Protein AF-G9K7B0-F1 (afdb_monomer)

Solvent-accessible surface area (backbone atoms only — not comparable to full-atom values): 5563 Å² total; per-residue (Å²): 134,84,82,76,79,84,86,73,89,84,86,47,68,48,67,50,70,46,80,53,94,92,41,61,40,53,27,68,48,94,54,77,80,54,34,86,57,54,42,82,45,79,40,100,86,80,40,82,42,71,42,70,63,54,71,44,79,40,92,51,73,65,51,52,50,52,51,51,55,50,21,62,75,59,51,87,78,74,93,49,93,81,80,117

Organism: Mustela putorius furo (NCBI:txid9669)

Structure (mmCIF, N/CA/C/O backbone):
data_AF-G9K7B0-F1
#
_entry.id   AF-G9K7B0-F1
#
loop_
_atom_site.group_PDB
_atom_site.id
_atom_site.type_symbol
_atom_site.label_atom_id
_atom_site.label_alt_id
_atom_site.label_comp_id
_atom_site.label_asym_id
_atom_site.label_entity_id
_atom_site.label_seq_id
_atom_site.pdbx_PDB_ins_code
_atom_site.Cartn_x
_atom_site.Cartn_y
_atom_site.Cartn_z
_atom_site.occupancy
_atom_site.B_iso_or_equiv
_atom_site.auth_seq_id
_atom_site.auth_comp_id
_atom_site.auth_asym_id
_atom_site.auth_atom_id
_atom_site.pdbx_PDB_model_num
ATOM 1 N N . GLU A 1 1 ? 22.847 -19.300 -22.442 1.00 36.53 1 GLU A N 1
ATOM 2 C CA . GLU A 1 1 ? 21.922 -18.629 -23.371 1.00 36.53 1 GLU A CA 1
ATOM 3 C C . GLU A 1 1 ? 20.636 -18.383 -22.601 1.00 36.53 1 GLU A C 1
ATOM 5 O O . GLU A 1 1 ? 20.070 -19.337 -22.087 1.00 36.53 1 GLU A O 1
ATOM 10 N N . ILE A 1 2 ? 20.306 -17.121 -22.319 1.00 49.59 2 ILE A N 1
ATOM 11 C CA . ILE A 1 2 ? 19.112 -16.771 -21.539 1.00 49.59 2 ILE A CA 1
ATOM 12 C C . ILE A 1 2 ? 17.956 -16.749 -22.531 1.00 49.59 2 ILE A C 1
ATOM 14 O O . ILE A 1 2 ? 17.921 -15.879 -23.400 1.00 49.59 2 ILE A O 1
ATOM 18 N N . ASP A 1 3 ? 17.057 -17.721 -22.409 1.00 52.47 3 ASP A N 1
ATOM 19 C CA . ASP A 1 3 ? 15.809 -17.787 -23.162 1.00 52.47 3 ASP A CA 1
ATOM 20 C C . ASP A 1 3 ? 15.019 -16.487 -22.945 1.00 52.47 3 ASP A C 1
ATOM 22 O O . ASP A 1 3 ? 14.450 -16.235 -21.878 1.00 52.47 3 ASP A O 1
ATOM 26 N N . LYS A 1 4 ? 15.026 -15.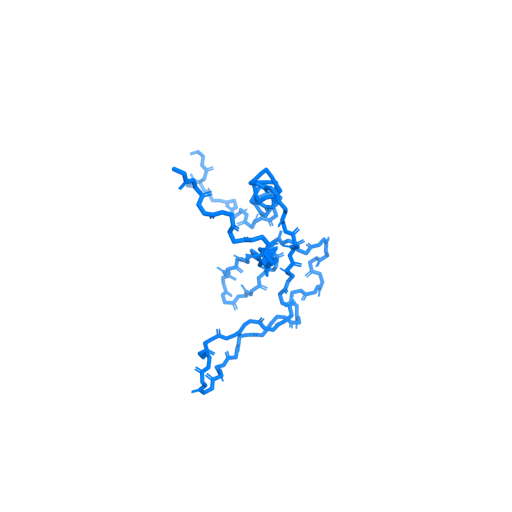614 -23.956 1.00 57.84 4 LYS A N 1
ATOM 27 C CA . LYS A 1 4 ? 14.151 -14.444 -24.017 1.00 57.84 4 LYS A CA 1
ATOM 28 C C . LYS A 1 4 ? 12.735 -14.949 -24.286 1.00 57.84 4 LYS A C 1
ATOM 30 O O . LYS A 1 4 ? 12.336 -15.086 -25.436 1.00 57.84 4 LYS A O 1
ATOM 35 N N . LYS A 1 5 ? 11.949 -15.174 -23.232 1.00 62.16 5 LYS A N 1
ATOM 36 C CA . LYS A 1 5 ? 10.483 -15.131 -23.341 1.00 62.16 5 LYS A CA 1
ATOM 37 C C . LYS A 1 5 ? 10.094 -13.692 -23.690 1.00 62.16 5 LYS A C 1
ATOM 39 O O . LYS A 1 5 ? 10.004 -12.848 -22.807 1.00 62.16 5 LYS A O 1
ATOM 44 N N . SER A 1 6 ? 9.967 -13.400 -24.980 1.00 65.31 6 SER A N 1
ATOM 45 C CA . SER A 1 6 ? 9.829 -12.040 -25.515 1.00 65.31 6 SER A CA 1
ATOM 46 C C . SER A 1 6 ? 8.412 -11.466 -25.490 1.00 65.31 6 SER A C 1
ATOM 48 O O . SER A 1 6 ? 8.263 -10.304 -25.836 1.00 65.31 6 SER A O 1
ATOM 50 N N . ASP A 1 7 ? 7.402 -12.213 -25.034 1.00 77.69 7 ASP A N 1
ATOM 51 C CA . ASP A 1 7 ? 5.996 -11.784 -25.121 1.00 77.69 7 ASP A CA 1
ATOM 52 C C . ASP A 1 7 ? 5.243 -11.914 -23.786 1.00 77.69 7 ASP A C 1
ATOM 54 O O . ASP A 1 7 ? 4.106 -12.380 -23.742 1.00 77.69 7 ASP A O 1
ATOM 58 N N . ILE A 1 8 ? 5.881 -11.566 -22.662 1.00 84.06 8 ILE A N 1
ATOM 59 C CA . ILE A 1 8 ? 5.179 -11.465 -21.373 1.00 84.06 8 ILE A CA 1
ATOM 60 C C . ILE A 1 8 ? 5.352 -10.058 -20.817 1.00 84.06 8 ILE A C 1
ATOM 62 O O . ILE A 1 8 ? 6.443 -9.668 -20.402 1.00 84.06 8 ILE A O 1
ATOM 66 N N . GLU A 1 9 ? 4.250 -9.317 -20.794 1.00 87.00 9 GLU A N 1
ATOM 67 C CA . GLU A 1 9 ? 4.166 -8.011 -20.154 1.00 87.00 9 GLU A CA 1
ATOM 68 C C . GLU A 1 9 ? 3.750 -8.175 -18.691 1.00 87.00 9 GLU A C 1
ATOM 70 O O . GLU A 1 9 ? 2.804 -8.894 -18.366 1.00 87.00 9 GLU A O 1
ATOM 75 N N . PHE A 1 10 ? 4.455 -7.483 -17.798 1.00 89.94 10 PHE A N 1
ATOM 76 C CA . PHE A 1 10 ? 4.122 -7.422 -16.381 1.00 89.94 10 PHE A CA 1
ATOM 77 C C . PHE A 1 10 ? 3.776 -5.985 -16.011 1.00 89.94 10 PHE A C 1
ATOM 79 O O . PHE A 1 10 ? 4.481 -5.051 -16.384 1.00 89.94 10 PHE A O 1
ATOM 86 N N . THR A 1 11 ? 2.708 -5.812 -15.237 1.00 94.06 11 THR A N 1
ATOM 87 C CA . THR A 1 11 ? 2.387 -4.538 -14.589 1.00 94.06 11 THR A CA 1
ATOM 88 C C . THR A 1 11 ? 2.517 -4.725 -13.090 1.00 94.06 11 THR A C 1
ATOM 90 O O . THR A 1 11 ? 1.840 -5.571 -12.509 1.00 94.06 11 THR A O 1
ATOM 93 N N . LEU A 1 12 ? 3.384 -3.933 -12.467 1.00 95.75 12 LEU A N 1
ATOM 94 C CA . LEU A 1 12 ? 3.550 -3.919 -11.022 1.00 95.75 12 LEU A CA 1
ATOM 95 C C . LEU A 1 12 ? 2.792 -2.734 -10.439 1.00 95.75 12 LEU A C 1
ATOM 97 O O . LEU A 1 12 ? 2.842 -1.623 -10.968 1.00 95.75 12 LEU A O 1
ATOM 101 N N . LYS A 1 13 ? 2.102 -2.978 -9.331 1.00 95.94 13 LYS A N 1
ATOM 102 C CA . LYS A 1 13 ? 1.403 -1.958 -8.560 1.00 95.94 13 LYS A CA 1
ATOM 103 C C . LYS A 1 13 ? 1.752 -2.092 -7.090 1.00 95.94 13 LYS A C 1
ATOM 105 O O . LYS A 1 13 ? 1.987 -3.197 -6.607 1.00 95.94 13 LYS A O 1
ATOM 110 N N . VAL A 1 14 ? 1.749 -0.967 -6.391 1.00 96.25 14 VAL A N 1
ATOM 111 C CA . VAL A 1 14 ? 1.973 -0.896 -4.949 1.00 96.25 14 VAL A CA 1
ATOM 112 C C . VAL A 1 14 ? 0.846 -0.132 -4.279 1.00 96.25 14 VAL A C 1
ATOM 114 O O . VAL A 1 14 ? 0.346 0.861 -4.805 1.00 96.25 14 VAL A O 1
ATOM 117 N N . SER A 1 15 ? 0.475 -0.592 -3.095 1.00 94.19 15 SER A N 1
ATOM 118 C CA . SER A 1 15 ? -0.470 0.065 -2.201 1.00 94.19 15 SER A CA 1
ATOM 119 C C . SER A 1 15 ? 0.135 0.105 -0.804 1.00 94.19 15 SER A C 1
ATOM 121 O O . SER A 1 15 ? 0.808 -0.850 -0.412 1.00 94.19 15 SER A O 1
ATOM 123 N N . TYR A 1 16 ? -0.104 1.173 -0.045 1.00 93.81 16 TYR A N 1
ATOM 124 C CA . TYR A 1 16 ? 0.437 1.311 1.306 1.00 93.81 16 TYR A CA 1
ATOM 125 C C . TYR A 1 16 ? -0.614 1.930 2.229 1.00 93.81 16 TYR A C 1
ATOM 127 O O . TYR A 1 16 ? -1.173 2.979 1.916 1.00 93.81 16 TYR A O 1
ATOM 135 N N . LEU A 1 17 ? -0.896 1.267 3.351 1.00 91.88 17 LEU A N 1
ATOM 136 C CA . LEU A 1 17 ? -1.879 1.695 4.340 1.00 91.88 17 LEU A CA 1
ATOM 137 C C . LEU A 1 17 ? -1.327 1.587 5.760 1.00 91.88 17 LEU A C 1
ATOM 139 O O . LEU A 1 17 ? -0.410 0.809 6.026 1.00 91.88 17 LEU A O 1
ATOM 143 N N . GLU A 1 18 ? -1.943 2.332 6.666 1.00 90.12 18 GLU A N 1
ATOM 144 C CA . GLU A 1 18 ? -1.758 2.239 8.111 1.00 90.12 18 GLU A CA 1
ATOM 145 C C . GLU A 1 18 ? -3.091 1.862 8.762 1.00 90.12 18 GLU A C 1
ATOM 147 O O . GLU A 1 18 ? -4.140 2.370 8.370 1.00 90.12 18 GLU A O 1
ATOM 152 N N . ILE A 1 19 ? -3.043 0.963 9.748 1.00 89.12 19 ILE A N 1
ATOM 153 C CA . ILE A 1 19 ? -4.171 0.685 10.639 1.00 89.12 19 ILE A CA 1
ATOM 154 C C . ILE A 1 19 ? -3.794 1.260 11.997 1.00 89.12 19 ILE A C 1
ATOM 156 O O . ILE A 1 19 ? -2.848 0.788 12.631 1.00 89.12 19 ILE A O 1
ATOM 160 N N . TYR A 1 20 ? -4.509 2.292 12.424 1.00 85.62 20 TYR A N 1
ATOM 161 C CA . TYR A 1 20 ? -4.276 2.965 13.694 1.00 85.62 20 TYR A CA 1
ATOM 162 C C . TYR A 1 20 ? -5.611 3.192 14.393 1.00 85.62 20 TYR A C 1
ATOM 164 O O . TYR A 1 20 ? -6.506 3.808 13.826 1.00 85.62 20 TYR A O 1
ATOM 172 N N . ASN A 1 21 ? -5.743 2.701 15.629 1.00 85.00 21 ASN A N 1
ATOM 173 C CA . ASN A 1 21 ? -6.977 2.813 16.413 1.00 85.00 21 ASN A CA 1
ATOM 174 C C . ASN A 1 21 ? -8.231 2.322 15.653 1.00 85.00 21 ASN A C 1
ATOM 176 O O . ASN A 1 21 ? -9.251 3.002 15.636 1.00 85.00 21 ASN A O 1
ATOM 180 N N . GLU A 1 22 ? -8.132 1.161 14.994 1.00 85.06 22 GLU A N 1
ATOM 181 C CA . GLU A 1 22 ? -9.192 0.573 14.150 1.00 85.06 22 GLU A CA 1
ATOM 182 C C . GLU A 1 22 ? -9.611 1.422 12.929 1.00 85.06 22 GLU A C 1
ATOM 184 O O . GLU A 1 22 ? -10.526 1.046 12.197 1.00 85.06 22 GLU A O 1
ATOM 189 N N . GLU A 1 23 ? -8.922 2.533 12.650 1.00 83.19 23 GLU A N 1
ATOM 190 C CA . GLU A 1 23 ? -9.108 3.325 11.436 1.00 83.19 23 GLU A CA 1
ATOM 191 C C . GLU A 1 23 ? -8.059 2.961 10.383 1.00 83.19 23 GLU A C 1
ATOM 193 O O . GLU A 1 23 ? -6.876 2.771 10.683 1.00 83.19 23 GLU A O 1
ATOM 198 N N . ILE A 1 24 ? -8.501 2.879 9.126 1.00 87.31 24 ILE A N 1
ATOM 199 C CA . ILE A 1 24 ? -7.633 2.604 7.981 1.00 87.31 24 ILE A CA 1
ATOM 200 C C . ILE A 1 24 ? -7.294 3.916 7.289 1.00 87.31 24 ILE A C 1
ATOM 202 O O . ILE A 1 24 ? -8.176 4.663 6.863 1.00 87.31 24 ILE A O 1
ATOM 206 N N . LEU A 1 25 ? -5.999 4.159 7.123 1.00 87.50 25 LEU A N 1
ATOM 207 C CA . LEU A 1 25 ? -5.462 5.339 6.465 1.00 87.50 25 LEU A CA 1
ATOM 208 C C . LEU A 1 25 ? -4.702 4.926 5.207 1.00 87.50 25 LEU A C 1
ATOM 210 O O . LEU A 1 25 ? -3.794 4.098 5.256 1.00 87.50 25 LEU A O 1
ATOM 214 N N . ASP A 1 26 ? -5.053 5.533 4.077 1.00 91.19 26 ASP A N 1
ATOM 215 C CA . ASP A 1 26 ? -4.285 5.410 2.840 1.00 91.19 26 ASP A CA 1
ATOM 216 C C . ASP A 1 26 ? -3.032 6.284 2.915 1.00 91.19 26 ASP A C 1
ATOM 218 O O . ASP A 1 26 ? -3.131 7.512 2.976 1.00 91.19 26 ASP A O 1
ATOM 222 N N . LEU A 1 27 ? -1.854 5.664 2.885 1.00 91.88 27 LEU A N 1
ATOM 223 C CA . LEU A 1 27 ? -0.583 6.380 2.971 1.00 91.88 27 LEU A CA 1
ATOM 224 C C . LEU A 1 27 ? -0.100 6.905 1.612 1.00 91.88 27 LEU A C 1
ATOM 226 O O . LEU A 1 27 ? 0.818 7.723 1.566 1.00 91.88 27 LEU A O 1
ATOM 230 N N . LEU A 1 28 ? -0.694 6.460 0.499 1.00 91.88 28 LEU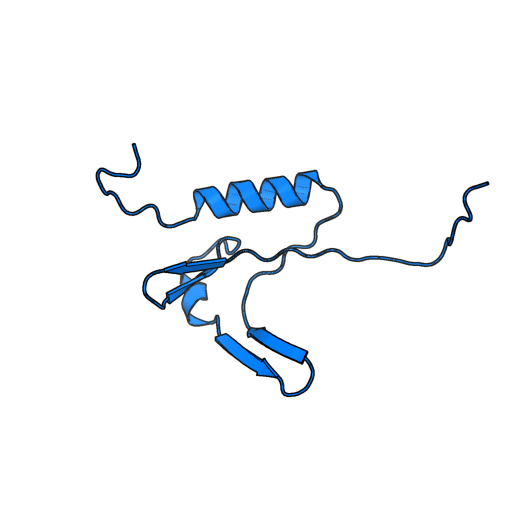 A N 1
ATOM 231 C CA . LEU A 1 28 ? -0.344 6.922 -0.849 1.00 91.88 28 LEU A CA 1
ATOM 232 C C . LEU A 1 28 ? -1.357 7.919 -1.418 1.00 91.88 28 LEU A C 1
ATOM 234 O O . LEU A 1 28 ? -1.061 8.559 -2.437 1.00 91.88 28 LEU A O 1
ATOM 238 N N . CYS A 1 29 ? -2.517 8.079 -0.774 1.00 87.12 29 CYS A N 1
ATOM 239 C CA . CYS A 1 29 ? -3.530 9.043 -1.178 1.00 87.12 29 CYS A CA 1
ATOM 240 C C . CYS A 1 29 ? -3.103 10.486 -0.839 1.00 87.12 29 CYS A C 1
ATOM 242 O O . CYS A 1 29 ? -2.789 10.789 0.312 1.00 87.12 29 CYS A O 1
ATOM 244 N N . PRO A 1 30 ? -3.154 11.423 -1.804 1.00 75.69 30 PRO A N 1
ATOM 245 C CA . PRO A 1 30 ? -2.816 12.827 -1.562 1.00 75.69 30 PRO A CA 1
ATOM 246 C C . PRO A 1 30 ? -3.846 13.570 -0.695 1.00 75.69 30 PRO A C 1
ATOM 248 O O . PRO A 1 30 ? -3.536 14.635 -0.171 1.00 75.69 30 PRO A O 1
ATOM 251 N N . SER A 1 31 ? -5.066 13.039 -0.549 1.00 73.12 31 SER A N 1
ATOM 252 C CA . SER A 1 31 ? -6.112 13.620 0.298 1.00 73.12 31 SER A CA 1
ATOM 253 C C . SER A 1 31 ? -6.552 12.627 1.367 1.00 73.12 31 SER A C 1
ATOM 255 O O . SER A 1 31 ? -7.061 11.546 1.059 1.00 73.12 31 SER A O 1
ATOM 257 N N . ARG A 1 32 ? -6.415 13.030 2.633 1.00 66.25 32 ARG A N 1
ATOM 258 C CA . ARG A 1 32 ? -6.870 12.245 3.790 1.00 66.25 32 ARG A CA 1
ATOM 259 C C . ARG A 1 32 ? -8.394 12.073 3.837 1.00 66.25 32 ARG A C 1
ATOM 261 O O . ARG A 1 32 ? -8.878 11.170 4.507 1.00 66.25 32 ARG A O 1
ATOM 268 N N . GLU A 1 33 ? -9.155 12.867 3.083 1.00 62.38 33 GLU A N 1
ATOM 269 C CA . GLU A 1 33 ? -10.627 12.813 3.059 1.00 62.38 33 GLU A CA 1
ATOM 270 C C . GLU A 1 33 ? -11.174 11.502 2.462 1.00 62.38 33 GLU A C 1
ATOM 272 O O . GLU A 1 33 ? -12.294 11.090 2.771 1.00 62.38 33 GLU A O 1
ATOM 277 N N . LYS A 1 34 ? -10.368 10.794 1.655 1.00 61.66 34 LYS A N 1
ATOM 278 C CA . LYS A 1 34 ? -10.757 9.509 1.048 1.00 61.66 34 LYS A CA 1
ATOM 279 C C . LYS A 1 34 ? -10.617 8.301 1.978 1.00 61.66 34 LYS A C 1
ATOM 281 O O . LYS A 1 34 ? -11.040 7.214 1.596 1.00 61.66 34 LYS A O 1
ATOM 286 N N . ALA A 1 35 ? -10.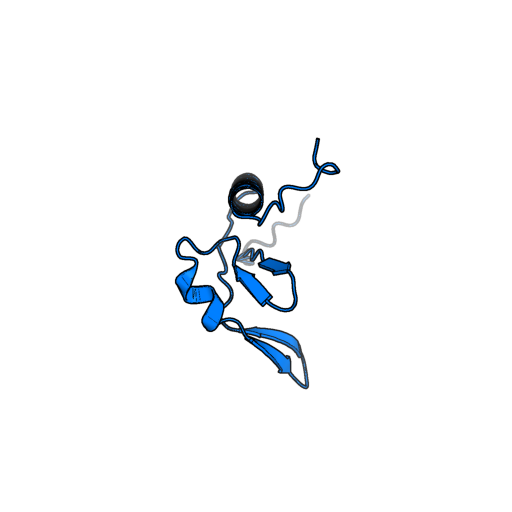089 8.472 3.195 1.00 60.88 35 ALA A N 1
ATOM 287 C CA . ALA A 1 35 ? -9.983 7.383 4.174 1.00 60.88 35 ALA A CA 1
ATOM 288 C C . ALA A 1 35 ? -11.351 6.727 4.463 1.00 60.88 35 ALA A C 1
ATOM 290 O O . ALA A 1 35 ? -11.447 5.509 4.577 1.00 60.88 35 ALA A O 1
ATOM 291 N N . SER A 1 36 ? -12.431 7.520 4.438 1.00 60.09 36 SER A N 1
ATOM 292 C CA . SER A 1 36 ? -13.820 7.063 4.626 1.00 60.09 36 SER A CA 1
ATOM 293 C C . SER A 1 36 ? -14.343 6.093 3.551 1.00 60.09 36 SER A C 1
ATOM 295 O O . SER A 1 36 ? -15.434 5.543 3.696 1.00 60.09 36 SER A O 1
ATOM 297 N N . GLN A 1 37 ? -13.591 5.868 2.468 1.00 75.75 37 GLN A N 1
ATOM 298 C CA . GLN A 1 37 ? -13.990 4.998 1.360 1.00 75.75 37 GLN A CA 1
ATOM 299 C C . GLN A 1 37 ? -13.280 3.636 1.375 1.00 75.75 37 GLN A C 1
ATOM 301 O O . GLN A 1 37 ? -13.623 2.769 0.564 1.00 75.75 37 GLN A O 1
ATOM 306 N N . ILE A 1 38 ? -12.333 3.415 2.295 1.00 88.88 38 ILE A N 1
ATOM 307 C CA . ILE A 1 38 ? -11.574 2.164 2.357 1.00 88.88 38 ILE A CA 1
ATOM 308 C C . ILE A 1 38 ? -12.341 1.107 3.140 1.00 88.88 38 ILE A C 1
ATOM 310 O O . ILE A 1 38 ? -12.740 1.318 4.279 1.00 88.88 38 ILE A O 1
ATOM 314 N N . ASN A 1 39 ? -12.548 -0.049 2.513 1.00 88.00 39 ASN A N 1
ATOM 315 C CA . ASN A 1 39 ? -13.298 -1.153 3.098 1.00 88.00 39 ASN A CA 1
ATOM 316 C C . ASN A 1 39 ? -12.527 -2.462 2.959 1.00 88.00 39 ASN A C 1
ATOM 318 O O . ASN A 1 39 ? -12.191 -2.864 1.843 1.00 88.00 39 ASN A O 1
ATOM 322 N N . ILE A 1 40 ? -12.325 -3.158 4.077 1.00 89.75 40 ILE A N 1
ATOM 323 C CA . ILE A 1 40 ? -11.849 -4.543 4.082 1.00 89.75 40 ILE A CA 1
ATOM 324 C C . ILE A 1 40 ? -13.055 -5.457 3.870 1.00 89.75 40 ILE A C 1
ATOM 326 O O . ILE A 1 40 ? -14.070 -5.339 4.554 1.00 89.75 40 ILE A O 1
ATOM 330 N N . ARG A 1 41 ? -12.965 -6.345 2.885 1.00 91.12 41 ARG A N 1
ATOM 331 C CA . ARG A 1 41 ? -14.008 -7.309 2.528 1.00 91.12 41 ARG A CA 1
ATOM 332 C C . ARG A 1 41 ? -13.395 -8.690 2.401 1.00 91.12 41 ARG A C 1
ATOM 334 O O . ARG A 1 41 ? -12.256 -8.815 1.970 1.00 91.12 41 ARG A O 1
ATOM 341 N N . GLU A 1 42 ? -14.162 -9.719 2.719 1.00 93.44 42 GLU A N 1
ATOM 342 C CA . GLU A 1 42 ? -13.758 -11.102 2.488 1.00 93.44 42 GLU A CA 1
ATOM 343 C C . GLU A 1 42 ? -14.427 -11.617 1.210 1.00 93.44 42 GLU A C 1
ATOM 345 O O . GLU A 1 42 ? -15.654 -11.653 1.096 1.00 93.44 42 GLU A O 1
ATOM 350 N N . ASP A 1 43 ? -13.612 -11.954 0.214 1.00 92.31 43 ASP A N 1
ATOM 351 C CA . ASP A 1 43 ? -14.029 -12.634 -1.005 1.00 92.31 43 ASP A CA 1
ATOM 352 C C . ASP A 1 43 ? -13.940 -14.158 -0.787 1.00 92.31 43 ASP A C 1
ATOM 354 O O . ASP A 1 43 ? -12.869 -14.652 -0.428 1.00 92.31 43 ASP A O 1
ATOM 358 N N . PRO A 1 44 ? -15.013 -14.935 -1.034 1.00 90.94 44 PRO A N 1
ATOM 359 C CA . PRO A 1 44 ? -15.020 -16.382 -0.793 1.00 90.94 44 PRO A CA 1
ATOM 360 C C . PRO A 1 44 ? -13.967 -17.189 -1.569 1.00 90.94 44 PRO A C 1
ATOM 362 O O . PRO A 1 44 ? -13.730 -18.348 -1.236 1.00 90.94 44 PRO A O 1
ATOM 365 N N . LYS A 1 45 ? -13.385 -16.630 -2.638 1.00 92.81 45 LYS A N 1
ATOM 366 C CA . LYS A 1 45 ? -12.379 -17.294 -3.480 1.00 92.81 45 LYS A CA 1
ATOM 367 C C . LYS A 1 45 ? -10.994 -16.682 -3.325 1.00 92.81 45 LYS A C 1
ATOM 369 O O . LYS A 1 45 ? -10.009 -17.410 -3.329 1.00 92.81 45 LYS A O 1
ATOM 374 N N . GLU A 1 46 ? -10.925 -15.359 -3.237 1.00 87.31 46 GLU A N 1
ATOM 375 C CA . GLU A 1 46 ? -9.667 -14.604 -3.270 1.00 87.31 46 GLU A CA 1
ATOM 376 C C . GLU A 1 46 ? -9.220 -14.102 -1.888 1.00 87.31 46 GLU A C 1
ATOM 378 O O . GLU A 1 46 ? -8.139 -13.531 -1.763 1.00 87.31 46 GLU A O 1
ATOM 383 N N . GLY A 1 47 ? -10.011 -14.347 -0.840 1.00 92.06 47 GLY A N 1
ATOM 384 C CA . GLY A 1 47 ? -9.689 -13.973 0.533 1.00 92.06 47 GLY A CA 1
ATOM 385 C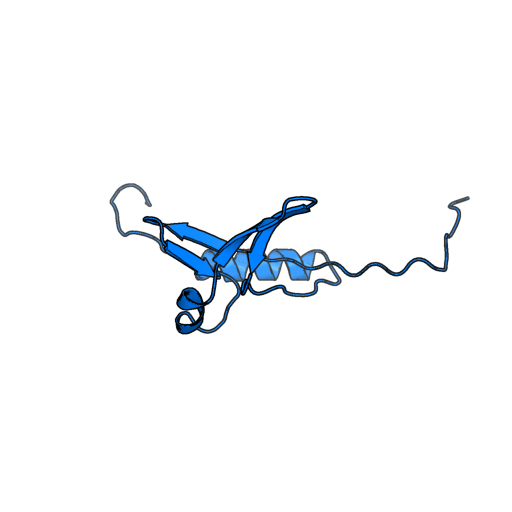 C . GLY A 1 47 ? -9.906 -12.486 0.809 1.00 92.06 47 GLY A C 1
ATOM 386 O O . GLY A 1 47 ? -10.816 -11.854 0.273 1.00 92.06 47 GLY A O 1
ATOM 387 N N . ILE A 1 48 ? -9.092 -11.917 1.695 1.00 90.88 48 ILE A N 1
ATOM 388 C CA . ILE A 1 48 ? -9.248 -10.527 2.131 1.00 90.88 48 ILE A CA 1
ATOM 389 C C . ILE A 1 48 ? -8.901 -9.567 0.986 1.00 90.88 48 ILE A C 1
ATOM 391 O O . ILE A 1 48 ? -7.799 -9.592 0.443 1.00 90.88 48 ILE A O 1
ATOM 395 N N . LYS A 1 49 ? -9.829 -8.664 0.670 1.00 90.81 49 LYS A N 1
ATOM 396 C CA . LYS A 1 49 ? -9.682 -7.579 -0.301 1.00 90.81 49 LYS A CA 1
ATOM 397 C C . LYS A 1 49 ? -9.866 -6.231 0.363 1.00 90.81 49 LYS A C 1
ATOM 399 O O . LYS A 1 49 ? -10.744 -6.053 1.203 1.00 90.81 49 LYS A O 1
ATOM 404 N N . ILE A 1 50 ? -9.088 -5.257 -0.089 1.00 90.62 50 ILE A N 1
ATOM 405 C CA . ILE A 1 50 ? -9.196 -3.871 0.356 1.00 90.62 50 ILE A CA 1
ATOM 406 C C . ILE A 1 50 ? -9.713 -3.045 -0.816 1.00 90.62 50 ILE A C 1
ATOM 408 O O . ILE A 1 50 ? -9.042 -2.883 -1.830 1.00 90.62 50 ILE A O 1
ATOM 412 N N . VAL A 1 51 ? -10.941 -2.554 -0.692 1.00 90.75 51 VAL A N 1
ATOM 413 C CA . VAL A 1 51 ? -11.605 -1.747 -1.717 1.00 90.75 51 VAL A CA 1
ATOM 414 C C . VAL A 1 51 ? -11.390 -0.275 -1.402 1.00 90.75 51 VAL A C 1
ATOM 416 O O . VAL A 1 51 ? -11.565 0.130 -0.259 1.00 90.75 51 VAL A O 1
ATOM 419 N N . GLY A 1 52 ? -11.054 0.519 -2.419 1.00 89.38 52 GLY A N 1
ATOM 420 C CA . GLY A 1 52 ? -10.876 1.970 -2.290 1.00 89.38 52 GLY A CA 1
ATOM 421 C C . GLY A 1 52 ? -9.462 2.414 -1.908 1.00 89.38 52 GLY A C 1
ATOM 422 O O . GLY A 1 52 ? -9.223 3.614 -1.828 1.00 89.38 52 GLY A O 1
ATOM 423 N N . LEU A 1 53 ? -8.533 1.473 -1.704 1.00 92.00 53 LEU A N 1
ATOM 424 C CA . LEU A 1 53 ? -7.126 1.772 -1.451 1.00 92.00 53 LEU A CA 1
ATOM 425 C C . LEU A 1 53 ? -6.420 2.222 -2.737 1.00 92.00 53 LEU A C 1
ATOM 427 O O . LEU A 1 53 ? -6.622 1.641 -3.804 1.00 92.00 53 LEU A O 1
ATOM 431 N N . THR A 1 54 ? -5.574 3.243 -2.631 1.00 91.81 54 THR A N 1
ATOM 432 C CA . THR A 1 54 ? -4.781 3.745 -3.754 1.00 91.81 54 THR A CA 1
ATOM 433 C C . THR A 1 54 ? -3.733 2.720 -4.182 1.00 91.81 54 THR A C 1
ATOM 435 O O . THR A 1 54 ? -2.870 2.320 -3.399 1.00 91.81 54 THR A O 1
ATOM 438 N N . GLU A 1 55 ? -3.760 2.357 -5.464 1.00 93.44 55 GLU A N 1
ATOM 439 C CA . GLU A 1 55 ? -2.706 1.588 -6.122 1.00 93.44 55 GLU A CA 1
ATOM 440 C C . GLU A 1 55 ? -1.900 2.497 -7.055 1.00 93.44 55 GLU A C 1
ATOM 442 O O . GLU A 1 55 ? -2.463 3.171 -7.922 1.00 93.44 55 GLU A O 1
ATOM 447 N N . LYS A 1 56 ? -0.573 2.489 -6.926 1.00 94.25 56 LYS A N 1
ATOM 448 C CA . LYS A 1 56 ? 0.341 3.177 -7.842 1.00 94.25 56 LYS A CA 1
ATOM 449 C C . LYS A 1 56 ? 1.083 2.165 -8.697 1.00 94.25 56 LYS A C 1
ATOM 451 O O . LYS A 1 56 ? 1.695 1.245 -8.164 1.00 94.25 56 LYS A O 1
ATOM 456 N N . THR A 1 57 ? 1.054 2.344 -10.013 1.00 96.31 57 THR A N 1
ATOM 457 C CA . THR A 1 57 ? 1.890 1.558 -10.926 1.00 96.31 57 THR A CA 1
ATOM 458 C C . THR A 1 57 ? 3.355 1.940 -10.738 1.00 96.31 57 THR A C 1
ATOM 460 O O . THR A 1 57 ? 3.677 3.126 -10.696 1.00 96.31 57 THR A O 1
ATOM 463 N N . VAL A 1 58 ? 4.230 0.942 -10.647 1.00 96.81 58 VAL A N 1
ATOM 464 C CA . VAL A 1 58 ? 5.683 1.116 -10.528 1.00 96.81 58 VAL A CA 1
ATOM 465 C C . VAL A 1 58 ? 6.373 0.405 -11.684 1.00 96.81 58 VAL A C 1
ATOM 467 O O . VAL A 1 58 ? 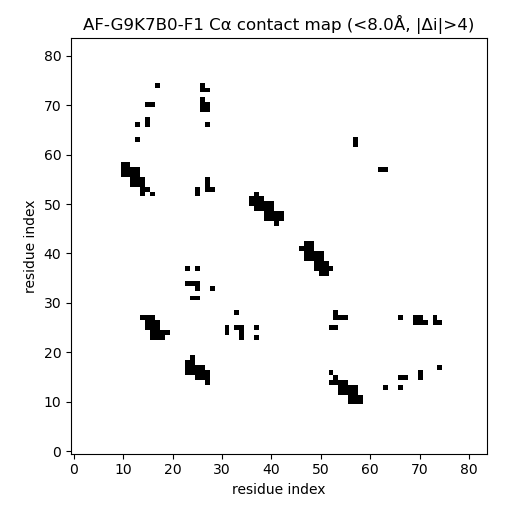5.977 -0.696 -12.067 1.00 96.81 58 VAL A O 1
ATOM 470 N N . VAL A 1 59 ? 7.392 1.040 -12.259 1.00 95.31 59 VAL A N 1
ATOM 471 C CA . VAL A 1 59 ? 8.136 0.510 -13.411 1.00 95.31 59 VAL A CA 1
ATOM 472 C C . VAL A 1 59 ? 9.545 0.107 -12.991 1.00 95.31 59 VAL A C 1
ATOM 474 O O . VAL A 1 59 ? 10.079 -0.889 -13.476 1.00 95.31 59 VAL A O 1
ATOM 477 N N . VAL A 1 60 ? 10.138 0.844 -12.049 1.00 95.19 60 VAL A N 1
ATOM 478 C CA . VAL A 1 60 ? 11.463 0.553 -11.494 1.00 95.19 60 VAL A CA 1
ATOM 479 C C . VAL A 1 60 ? 11.438 0.490 -9.969 1.00 95.19 60 VAL A C 1
ATOM 481 O O . VAL A 1 60 ? 10.554 1.035 -9.309 1.00 95.19 60 VAL A O 1
ATOM 484 N N . ALA A 1 61 ? 12.454 -0.150 -9.385 1.00 95.81 61 ALA A N 1
ATOM 485 C CA . ALA A 1 61 ? 12.584 -0.269 -7.931 1.00 95.81 61 ALA A CA 1
ATOM 486 C C . ALA A 1 61 ? 12.557 1.097 -7.220 1.00 95.81 61 ALA A C 1
ATOM 488 O O . ALA A 1 61 ? 11.976 1.221 -6.144 1.00 95.81 61 ALA A O 1
ATOM 489 N N . LEU A 1 62 ? 13.125 2.133 -7.846 1.00 97.12 62 LEU A N 1
ATOM 490 C CA . LEU A 1 62 ? 13.134 3.490 -7.302 1.00 97.12 62 LEU A CA 1
ATOM 491 C C . LEU A 1 62 ? 11.719 4.068 -7.126 1.00 97.12 62 LEU A C 1
ATOM 493 O O . LEU A 1 62 ? 11.471 4.745 -6.133 1.00 97.12 62 LEU A O 1
ATOM 497 N N . ASP A 1 63 ? 10.775 3.744 -8.016 1.00 96.50 63 ASP A N 1
ATOM 498 C CA . ASP A 1 63 ? 9.378 4.186 -7.891 1.00 96.50 63 ASP A CA 1
ATOM 499 C C . ASP A 1 63 ? 8.738 3.597 -6.627 1.00 96.50 63 ASP A C 1
ATOM 501 O O . ASP A 1 63 ? 7.992 4.268 -5.912 1.00 96.50 63 ASP A O 1
ATOM 505 N N . THR A 1 64 ? 9.072 2.338 -6.323 1.00 96.19 64 THR A N 1
ATOM 506 C CA . THR A 1 64 ? 8.607 1.654 -5.109 1.00 96.19 64 THR A CA 1
ATOM 507 C C . THR A 1 64 ? 9.201 2.299 -3.861 1.00 96.19 64 THR A C 1
ATOM 509 O O . THR A 1 64 ? 8.471 2.569 -2.909 1.00 96.19 64 THR A O 1
ATOM 512 N N . VAL A 1 65 ? 10.505 2.602 -3.875 1.00 97.06 65 VAL A N 1
ATOM 513 C CA . VAL A 1 65 ? 11.179 3.311 -2.774 1.00 97.06 65 VAL A CA 1
ATOM 514 C C . VAL A 1 65 ? 10.554 4.688 -2.550 1.00 97.06 65 VAL A C 1
ATOM 516 O O . VAL A 1 65 ? 10.240 5.032 -1.416 1.00 97.06 65 VAL A O 1
ATOM 519 N N . SER A 1 66 ? 10.264 5.435 -3.617 1.00 95.69 66 SER A N 1
ATOM 520 C CA . SER A 1 66 ? 9.594 6.734 -3.512 1.00 95.69 66 SER A CA 1
ATOM 521 C C . SER A 1 66 ? 8.192 6.622 -2.895 1.00 95.69 66 SER A C 1
ATOM 523 O O . SER A 1 66 ? 7.821 7.438 -2.052 1.00 95.69 66 SER A O 1
ATOM 525 N N . CYS A 1 67 ? 7.424 5.581 -3.241 1.00 95.06 67 CYS A N 1
ATOM 526 C CA . CYS A 1 67 ? 6.130 5.316 -2.603 1.00 95.06 67 CYS A CA 1
ATOM 527 C C . CYS A 1 67 ? 6.279 4.995 -1.106 1.00 95.06 67 CYS A C 1
ATOM 529 O O . CYS A 1 67 ? 5.463 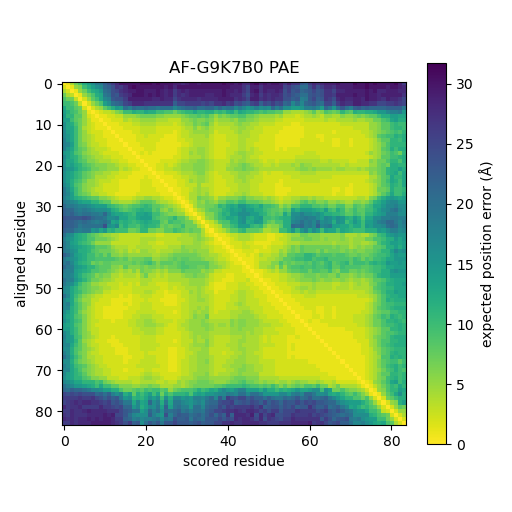5.448 -0.303 1.00 95.06 67 CYS A O 1
ATOM 531 N N . LEU A 1 68 ? 7.319 4.249 -0.717 1.00 94.62 68 LEU A N 1
ATOM 532 C CA . LEU A 1 68 ? 7.614 3.955 0.689 1.00 94.62 68 LEU A CA 1
ATOM 533 C C . LEU A 1 68 ? 7.975 5.223 1.470 1.00 94.62 68 LEU A C 1
ATOM 535 O O . LEU A 1 68 ? 7.440 5.439 2.555 1.00 94.62 68 LEU A O 1
ATOM 539 N N . GLU A 1 69 ? 8.842 6.074 0.920 1.00 93.94 69 GLU A N 1
ATOM 540 C CA . GLU A 1 69 ? 9.225 7.353 1.530 1.00 93.94 69 GLU A CA 1
ATOM 541 C C . GLU A 1 69 ? 8.022 8.289 1.677 1.00 93.94 69 GLU A C 1
ATOM 543 O O . GLU A 1 69 ? 7.795 8.843 2.754 1.00 93.94 69 GLU A O 1
ATOM 548 N N . GLN A 1 70 ? 7.209 8.420 0.622 1.00 90.38 70 GLN A N 1
ATOM 549 C CA . GLN A 1 70 ? 5.965 9.186 0.667 1.00 90.38 70 GLN A CA 1
ATOM 550 C C . GLN A 1 70 ? 5.049 8.664 1.778 1.00 90.38 70 GLN A C 1
ATOM 552 O O . GLN A 1 70 ? 4.595 9.447 2.612 1.00 90.38 70 GLN A O 1
ATOM 557 N N . GLY A 1 71 ? 4.799 7.353 1.803 1.00 90.69 71 GLY A N 1
ATOM 558 C CA . GLY A 1 71 ? 3.914 6.746 2.787 1.00 90.69 71 GLY A CA 1
ATOM 559 C C . GLY A 1 71 ? 4.414 6.948 4.213 1.00 90.69 71 GLY A C 1
ATOM 560 O O . GLY A 1 71 ? 3.640 7.364 5.069 1.00 90.69 71 GLY A O 1
ATOM 561 N N . ASN A 1 72 ? 5.715 6.761 4.453 1.00 89.75 72 ASN A N 1
ATOM 562 C CA . ASN A 1 72 ? 6.341 6.988 5.756 1.00 89.75 72 ASN A CA 1
ATOM 563 C C . ASN A 1 72 ? 6.177 8.427 6.255 1.00 89.75 72 ASN A C 1
ATOM 565 O O . ASN A 1 72 ? 5.900 8.621 7.435 1.00 89.75 72 ASN A O 1
ATOM 569 N N . ASN A 1 73 ? 6.285 9.422 5.372 1.00 86.12 73 ASN A N 1
ATOM 570 C CA . ASN A 1 73 ? 6.047 10.823 5.731 1.00 86.12 73 ASN A CA 1
ATOM 571 C C . ASN A 1 73 ? 4.573 11.109 6.064 1.00 86.12 73 ASN A C 1
ATOM 573 O O . ASN A 1 73 ? 4.275 12.043 6.808 1.00 86.12 73 ASN A O 1
ATOM 577 N N . CYS A 1 74 ? 3.642 10.330 5.508 1.00 80.19 74 CYS A N 1
ATOM 578 C CA . CYS A 1 74 ? 2.209 10.475 5.751 1.00 80.19 74 CYS A CA 1
ATOM 579 C C . CYS A 1 74 ? 1.710 9.723 6.993 1.00 80.19 74 CYS A C 1
ATOM 581 O O . CYS A 1 74 ? 0.598 10.025 7.443 1.00 80.19 74 CYS A O 1
ATOM 583 N N . ARG A 1 75 ? 2.500 8.784 7.534 1.00 82.44 75 ARG A N 1
ATOM 584 C CA . ARG A 1 75 ? 2.144 7.981 8.713 1.00 82.44 75 ARG A CA 1
ATOM 585 C C . ARG A 1 75 ? 1.893 8.845 9.937 1.00 82.44 75 ARG A C 1
ATOM 587 O O . ARG A 1 75 ? 2.556 9.858 10.167 1.00 82.44 75 ARG A O 1
ATOM 594 N N . THR A 1 76 ? 0.929 8.427 10.745 1.00 67.69 76 THR A N 1
ATOM 595 C CA . THR A 1 7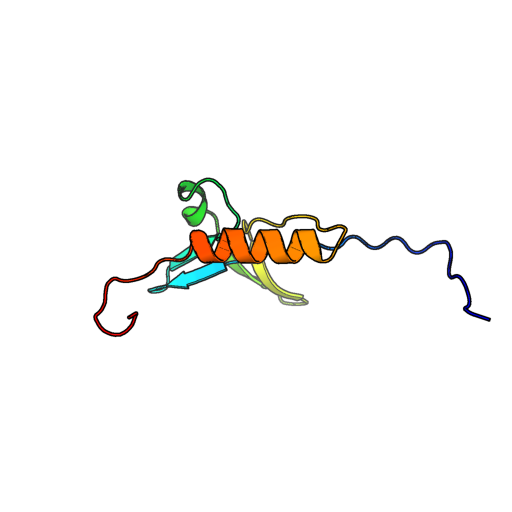6 ? 0.592 9.120 11.983 1.00 67.69 76 THR A CA 1
ATOM 596 C C . THR A 1 76 ? 1.658 8.820 13.029 1.00 67.69 76 THR A C 1
ATOM 598 O O . THR A 1 76 ? 1.700 7.736 13.604 1.00 67.69 76 THR A O 1
ATOM 601 N N . VAL A 1 77 ? 2.529 9.789 13.314 1.00 62.47 77 VAL A N 1
ATOM 602 C CA . VAL A 1 77 ? 3.448 9.699 14.454 1.00 62.47 77 VAL A CA 1
ATOM 603 C C . VAL A 1 77 ? 2.743 10.284 15.671 1.00 62.47 77 VAL A C 1
ATOM 605 O O . VAL A 1 77 ? 2.589 11.499 15.791 1.00 62.47 77 VAL A O 1
ATOM 608 N N . ALA A 1 78 ? 2.296 9.429 16.588 1.00 53.28 78 ALA A N 1
ATOM 609 C CA . ALA A 1 78 ? 1.833 9.897 17.887 1.00 53.28 78 ALA A CA 1
ATOM 610 C C . ALA A 1 78 ? 3.021 10.518 18.644 1.00 53.28 78 ALA A C 1
ATOM 612 O O . ALA A 1 78 ? 4.069 9.884 18.800 1.00 53.28 78 ALA A O 1
ATOM 613 N N . SER A 1 79 ? 2.874 11.752 19.131 1.00 51.41 79 SER A N 1
ATOM 614 C CA . SER A 1 79 ? 3.868 12.376 20.007 1.00 51.41 79 SER A CA 1
ATOM 615 C C . SER A 1 79 ? 3.824 11.693 21.376 1.00 51.41 79 SER A C 1
ATOM 617 O O . SER A 1 79 ? 3.076 12.093 22.266 1.00 51.41 79 SER A O 1
ATOM 619 N N . THR A 1 80 ? 4.597 10.629 21.555 1.00 50.50 80 THR A N 1
ATOM 620 C CA . THR A 1 80 ? 4.852 10.043 22.874 1.00 50.50 80 THR A CA 1
ATOM 621 C C . THR A 1 80 ? 6.357 9.925 23.079 1.00 50.50 80 THR A C 1
ATOM 623 O O . THR A 1 80 ? 7.111 9.805 22.113 1.00 50.50 80 THR A O 1
ATOM 626 N N . ALA A 1 81 ? 6.803 9.979 24.337 1.00 45.91 81 ALA A N 1
ATOM 627 C CA . ALA A 1 81 ? 8.216 10.023 24.737 1.00 45.91 81 ALA A CA 1
ATOM 628 C C . ALA A 1 81 ? 9.072 8.820 24.272 1.00 45.91 81 ALA A C 1
ATOM 630 O O . ALA A 1 81 ? 10.270 8.793 24.521 1.00 45.91 81 ALA A O 1
ATOM 631 N N . MET A 1 82 ? 8.471 7.829 23.611 1.00 56.38 82 MET A N 1
ATOM 632 C CA . MET A 1 82 ? 9.125 6.627 23.095 1.00 56.38 82 MET A CA 1
ATOM 633 C C . MET A 1 82 ? 9.675 6.790 21.663 1.00 56.38 82 MET A C 1
ATOM 635 O O . MET A 1 82 ? 10.483 5.974 21.240 1.00 56.38 82 MET A O 1
ATOM 639 N N . ASN A 1 83 ? 9.272 7.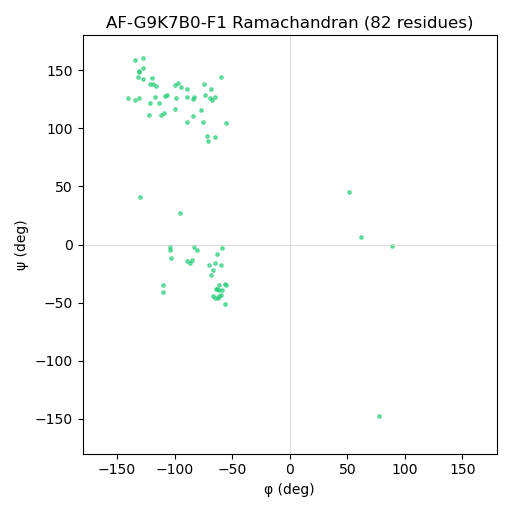837 20.929 1.00 47.84 83 ASN A N 1
ATOM 640 C CA . ASN A 1 83 ? 9.667 8.072 19.529 1.00 47.84 83 ASN A CA 1
ATOM 641 C C . ASN A 1 83 ? 10.886 9.013 19.372 1.00 47.84 83 ASN A C 1
ATOM 643 O O . ASN A 1 83 ? 10.974 9.714 18.365 1.00 47.84 83 ASN A O 1
ATOM 647 N N . SER A 1 84 ? 11.778 9.081 20.374 1.00 46.00 84 SER A N 1
ATOM 648 C CA . SER A 1 84 ? 13.027 9.874 20.306 1.00 46.00 84 SER A CA 1
ATOM 649 C C . SER A 1 84 ? 14.220 9.012 19.920 1.00 46.00 84 SER A C 1
ATOM 651 O O . SER A 1 84 ? 14.328 7.905 20.491 1.00 46.00 84 SER A O 1
#

pLDDT: mean 82.05, std 15.9, range [36.53, 97.12]

Radius of gyration: 16.99 Å; Cα contacts (8 Å, |Δi|>4): 91; chains: 1; bounding box: 37×32×50 Å

Secondary structure (DSSP, 8-state):
------S----EEE--EEEETTEEEESS-S-GGGGGG-EEEEETTTEEEEES---EEESSHHHHHHHHHHHHHHS-----TT--

InterPro domains:
  IPR001752 Kinesin motor domain [PF00225] (4-84)
  IPR001752 Kinesin motor domain [PS50067] (1-84)
  IPR027417 P-loop containing nucleoside triphosphate hydrolase [SSF52540] (5-84)
  IPR027640 Kinesin-like protein [PTHR47969] (3-84)
  IPR036961 Kinesin motor domain superfa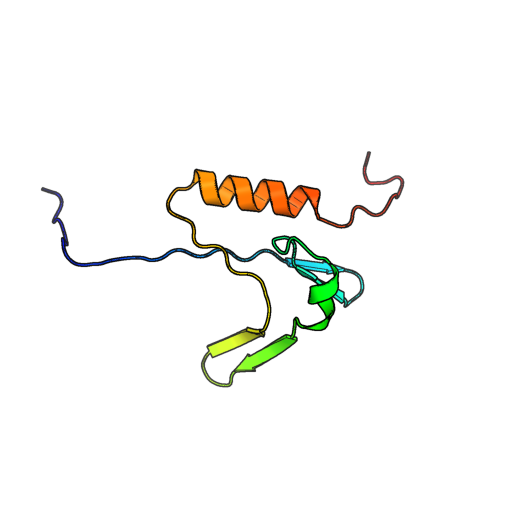mily [G3DSA:3.40.850.10] (1-84)

Mean predicted aligned error: 8.52 Å

Nearest PDB structures (foldseek):
  8utp-assembly1_K  TM=8.248E-01  e=1.421E-04  Homo sapiens
  5zbr-assembly1_B  TM=9.216E-01  e=6.503E-04  Rattus norvegicus
  1vfw-assembly1_A  TM=8.113E-01  e=1.080E-03  Mus musculus
  7n61-assembly1_0Z  TM=8.689E-01  e=2.794E-03  Chlamydomonas reinhardtii
  5nd7-assembly1_C  TM=8.025E-01  e=5.610E-03  Mus musculus

Foldseek 3Di:
DDPPPPPDDDWDKDWDWDQDPNFIAGLQDPDRVQSVVWDWDQDPPPGTDIPSTDIDIDDDPVVVVVSVVSSVVSDDDDPDPVPD

Sequence (84 aa):
EIDKKSDIEFTLKVSYLEIYNEEILDLLCPSREKASQINIREDPKEGIKIVGLTEKTVVVALDTVSCLEQGNNCRTVASTAMNS